Protein AF-A0A9D2MXN4-F1 (afdb_monomer)

Radius of gyration: 23.91 Å; Cα contacts (8 Å, |Δi|>4): 73; chains: 1; bounding box: 49×57×57 Å

Structure (mmCIF, N/CA/C/O backbone):
data_AF-A0A9D2MXN4-F1
#
_entry.id   AF-A0A9D2MXN4-F1
#
loop_
_atom_site.group_PDB
_atom_site.id
_atom_site.type_symbol
_atom_site.label_atom_id
_atom_site.label_alt_id
_atom_site.label_comp_id
_atom_site.label_asym_id
_atom_site.label_entity_id
_atom_site.label_seq_id
_atom_site.pdbx_PDB_ins_code
_atom_site.Cartn_x
_atom_site.Cartn_y
_atom_site.Cartn_z
_atom_site.occupancy
_atom_site.B_iso_or_equiv
_atom_site.auth_seq_id
_atom_site.auth_comp_id
_atom_site.auth_asym_id
_atom_site.auth_atom_id
_atom_site.pdbx_PDB_model_num
ATOM 1 N N . MET A 1 1 ? -5.934 -36.625 -39.062 1.00 34.84 1 MET A N 1
ATOM 2 C CA . MET A 1 1 ? -4.946 -35.562 -39.334 1.00 34.84 1 MET A CA 1
ATOM 3 C C . MET A 1 1 ? -5.731 -34.265 -39.429 1.00 34.84 1 MET A C 1
ATOM 5 O O . MET A 1 1 ? -6.299 -33.992 -40.476 1.00 34.84 1 MET A O 1
ATOM 9 N N . GLU A 1 2 ? -5.899 -33.547 -38.318 1.00 44.16 2 GLU A N 1
ATOM 10 C CA . GLU A 1 2 ? -6.586 -32.249 -38.334 1.00 44.16 2 GLU A CA 1
ATOM 11 C C . GLU A 1 2 ? -5.699 -31.222 -39.038 1.00 44.16 2 GLU A C 1
ATOM 13 O O . GLU A 1 2 ? -4.570 -30.957 -38.624 1.00 44.16 2 GLU A O 1
ATOM 18 N N . ASN A 1 3 ? -6.204 -30.693 -40.150 1.00 46.22 3 ASN A N 1
ATOM 19 C CA . ASN A 1 3 ? -5.548 -29.667 -40.940 1.00 46.22 3 ASN A CA 1
ATOM 20 C C . ASN A 1 3 ? -5.711 -28.328 -40.212 1.00 46.22 3 ASN A C 1
ATOM 22 O O . ASN A 1 3 ? -6.736 -27.661 -40.343 1.00 46.22 3 ASN A O 1
ATOM 26 N N . LYS A 1 4 ? -4.734 -27.974 -39.373 1.00 52.69 4 LYS A N 1
ATOM 27 C CA . LYS A 1 4 ? -4.732 -26.707 -38.641 1.00 52.69 4 LYS A CA 1
ATOM 28 C C . LYS A 1 4 ? -4.360 -25.591 -39.617 1.00 52.69 4 LYS A C 1
ATOM 30 O O . LYS A 1 4 ? -3.194 -25.231 -39.740 1.00 52.69 4 LYS A O 1
ATOM 35 N N . THR A 1 5 ? -5.352 -25.072 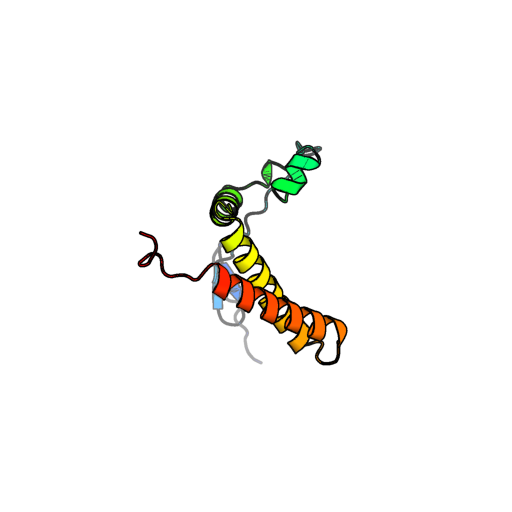-40.337 1.00 55.09 5 THR A N 1
ATOM 36 C CA . THR A 1 5 ? -5.232 -23.840 -41.121 1.00 55.09 5 THR A CA 1
ATOM 37 C C . THR A 1 5 ? -4.700 -22.737 -40.213 1.00 55.09 5 THR A C 1
ATO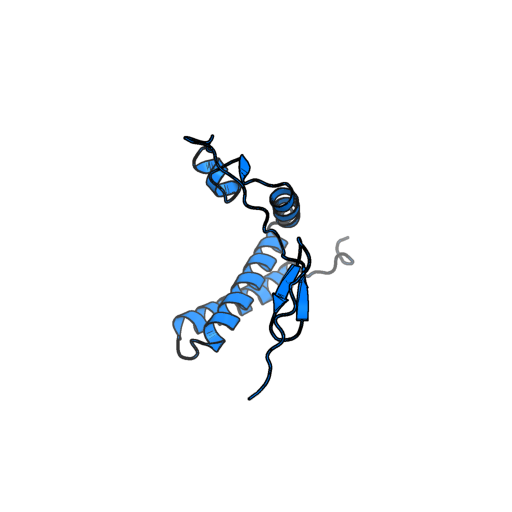M 39 O O . THR A 1 5 ? -5.394 -22.283 -39.303 1.00 55.09 5 THR A O 1
ATOM 42 N N . SER A 1 6 ? -3.448 -22.330 -40.427 1.00 60.00 6 SER A N 1
ATOM 43 C CA . SER A 1 6 ? -2.873 -21.153 -39.788 1.00 60.00 6 SER A CA 1
ATOM 44 C C . SER A 1 6 ? -3.562 -19.925 -40.372 1.00 60.00 6 SER A C 1
ATOM 46 O O . SER A 1 6 ? -3.201 -19.458 -41.453 1.00 60.00 6 SER A O 1
ATOM 48 N N . VAL A 1 7 ? -4.596 -19.436 -39.692 1.00 66.44 7 VAL A N 1
ATOM 49 C CA . VAL A 1 7 ? -5.189 -18.135 -40.004 1.00 66.44 7 VAL A CA 1
ATOM 50 C C . VAL A 1 7 ? -4.119 -17.091 -39.696 1.00 66.44 7 VAL A C 1
ATOM 52 O O . VAL A 1 7 ? -3.752 -16.899 -38.538 1.00 66.44 7 VAL A O 1
ATOM 55 N N . ALA A 1 8 ? -3.548 -16.491 -40.738 1.00 76.12 8 ALA A N 1
ATOM 56 C CA . ALA A 1 8 ? -2.663 -15.348 -40.583 1.00 76.12 8 ALA A CA 1
ATOM 57 C C . ALA A 1 8 ? -3.515 -14.170 -40.095 1.00 76.12 8 ALA A C 1
ATOM 59 O O . ALA A 1 8 ? -4.470 -13.787 -40.768 1.00 76.12 8 ALA A O 1
ATOM 60 N N . CYS A 1 9 ? -3.212 -13.664 -38.902 1.00 83.12 9 CYS A N 1
ATOM 61 C CA . CYS A 1 9 ? -3.899 -12.511 -38.332 1.00 83.12 9 CYS A CA 1
ATOM 62 C C . CYS A 1 9 ? -3.457 -11.213 -39.018 1.00 83.12 9 CYS A C 1
ATOM 64 O O . CYS A 1 9 ? -2.375 -11.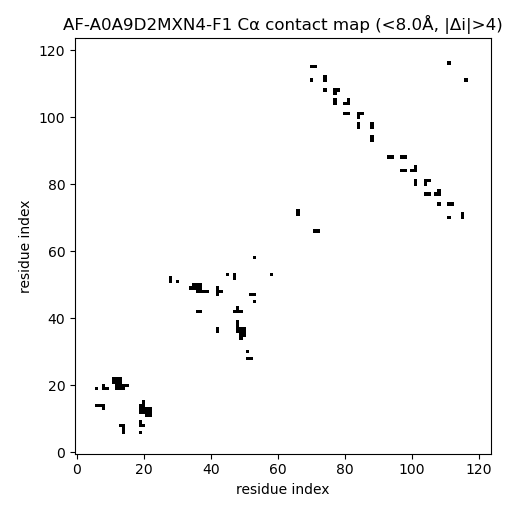162 -39.610 1.00 83.12 9 CYS A O 1
ATOM 66 N N . ASP A 1 10 ? -4.305 -10.184 -38.961 1.00 82.75 10 ASP A N 1
ATOM 67 C CA . ASP A 1 10 ? -4.000 -8.874 -39.543 1.00 82.75 10 ASP A CA 1
ATOM 68 C C . ASP A 1 10 ? -2.829 -8.191 -38.803 1.00 82.75 10 ASP A C 1
ATOM 70 O O . ASP A 1 10 ? -2.439 -8.606 -37.712 1.00 82.75 10 ASP A O 1
ATOM 74 N N . VAL A 1 11 ? -2.242 -7.135 -39.374 1.00 79.31 11 VAL A N 1
ATOM 75 C CA . VAL A 1 11 ? -0.976 -6.519 -38.905 1.00 79.31 11 VAL A CA 1
ATOM 76 C C . VAL A 1 11 ? -1.011 -6.082 -37.426 1.00 79.31 11 VAL A C 1
ATOM 78 O O . VAL A 1 11 ? 0.029 -6.017 -36.770 1.00 79.31 11 VAL A O 1
ATOM 81 N N . THR A 1 12 ? -2.194 -5.804 -36.875 1.00 82.38 12 THR A N 1
ATOM 82 C CA . THR A 1 12 ? -2.407 -5.397 -35.475 1.00 82.38 12 THR A CA 1
ATOM 83 C C . THR A 1 12 ? -3.066 -6.478 -34.614 1.00 82.38 12 THR A C 1
ATOM 85 O O . THR A 1 12 ? -3.486 -6.196 -33.490 1.00 82.38 12 THR A O 1
ATOM 88 N N . GLU A 1 13 ? -3.145 -7.717 -35.099 1.00 87.00 13 GLU A N 1
ATOM 89 C CA . GLU A 1 13 ? -3.789 -8.843 -34.428 1.00 87.00 13 GLU A CA 1
ATOM 90 C C . GLU A 1 13 ? -2.824 -10.011 -34.171 1.00 87.00 13 GLU A C 1
ATOM 92 O O . GLU A 1 13 ? -1.923 -10.308 -34.951 1.00 87.00 13 GLU A O 1
ATOM 97 N N . GLY A 1 14 ? -3.016 -10.686 -33.039 1.00 82.12 14 GLY A N 1
ATOM 98 C CA . GLY A 1 14 ? -2.286 -11.881 -32.635 1.00 82.12 14 GLY A CA 1
ATOM 99 C C . GLY A 1 14 ? -3.188 -13.112 -32.671 1.00 82.12 14 GLY A 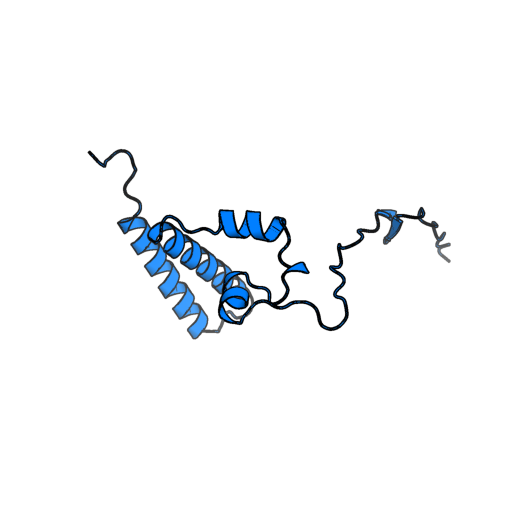C 1
ATOM 100 O O . GLY A 1 14 ? -4.406 -13.013 -32.511 1.00 82.12 14 GLY A O 1
ATOM 101 N N . SER A 1 15 ? -2.591 -14.290 -32.866 1.00 83.81 15 SER A N 1
ATOM 102 C CA . SER A 1 15 ? -3.333 -15.553 -32.885 1.00 8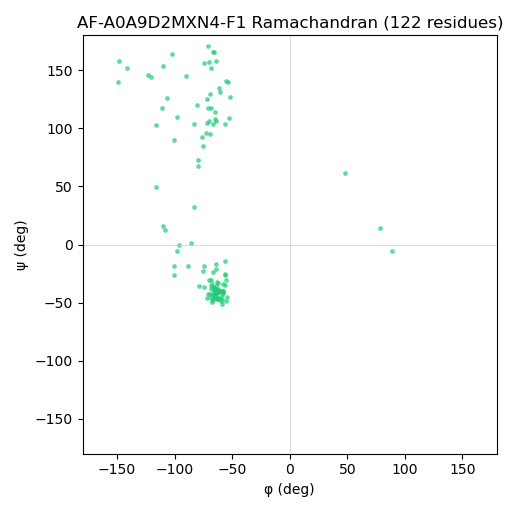3.81 15 SER A CA 1
ATOM 103 C C . SER A 1 15 ? -3.614 -16.043 -31.463 1.00 83.81 15 SER A C 1
ATOM 105 O O . SER A 1 15 ? -2.696 -16.311 -30.688 1.00 83.81 15 SER A O 1
ATOM 107 N N . LEU A 1 16 ? -4.897 -16.188 -31.137 1.00 76.38 16 LEU A N 1
ATOM 108 C CA . LEU A 1 16 ? -5.408 -16.925 -29.985 1.00 76.38 16 LEU A CA 1
ATOM 109 C C . LEU A 1 16 ? -5.934 -18.296 -30.454 1.00 76.38 16 LEU A C 1
ATOM 111 O O . LEU A 1 16 ? -6.148 -18.503 -31.653 1.00 76.38 16 LEU A O 1
ATOM 115 N N . PRO A 1 17 ? -6.159 -19.270 -29.551 1.00 84.31 17 PRO A N 1
ATOM 116 C CA . PRO A 1 17 ? -6.768 -20.543 -29.924 1.00 84.31 17 PRO A CA 1
ATOM 117 C C . PRO A 1 17 ? -8.132 -20.345 -30.608 1.00 84.31 17 PRO A C 1
ATOM 119 O O . PRO A 1 17 ? -9.133 -20.070 -29.957 1.00 84.31 17 PRO A O 1
ATOM 122 N N . GLY A 1 18 ? -8.159 -20.496 -31.933 1.00 79.19 18 GLY A N 1
ATOM 123 C CA . GLY A 1 18 ? -9.375 -20.438 -32.745 1.00 79.19 18 GLY A CA 1
ATOM 124 C C . GLY A 1 18 ? -9.783 -19.053 -33.260 1.00 79.19 18 GLY A C 1
ATOM 125 O O . GLY A 1 18 ? -10.710 -18.997 -34.063 1.00 79.19 18 GLY A O 1
ATOM 126 N N . THR A 1 19 ? -9.117 -17.957 -32.872 1.00 86.25 19 THR A N 1
ATOM 127 C CA . THR A 1 19 ? -9.451 -16.596 -33.346 1.00 86.25 19 THR A CA 1
ATOM 128 C C . THR A 1 19 ? -8.222 -15.687 -33.434 1.00 86.25 19 THR A C 1
ATOM 130 O O . THR A 1 19 ? -7.222 -15.907 -32.754 1.00 86.25 19 THR A O 1
ATOM 133 N N . CYS A 1 20 ? -8.306 -14.632 -34.242 1.00 87.62 20 CYS A N 1
ATOM 134 C CA . CYS A 1 20 ? -7.397 -13.490 -34.153 1.00 87.62 20 CYS A CA 1
ATOM 135 C C . CYS A 1 20 ? -7.982 -12.450 -33.189 1.00 87.62 20 CYS A C 1
ATOM 137 O O . CYS A 1 20 ? -9.203 -12.326 -33.073 1.00 87.62 20 CYS A O 1
ATOM 139 N N . ALA A 1 21 ? -7.127 -11.758 -32.442 1.00 83.06 21 ALA A N 1
ATOM 140 C CA . ALA A 1 21 ? -7.534 -10.694 -31.529 1.00 83.06 21 ALA A CA 1
ATOM 141 C C . ALA A 1 21 ? -6.529 -9.548 -31.564 1.00 83.06 21 ALA A C 1
ATOM 143 O O . ALA A 1 21 ? -5.345 -9.771 -31.808 1.00 83.06 21 ALA A O 1
ATOM 144 N N . SER A 1 22 ? -6.991 -8.330 -31.276 1.00 83.62 22 SER A N 1
ATOM 145 C CA . SER A 1 22 ? -6.131 -7.146 -31.223 1.00 83.62 22 SER A CA 1
ATOM 146 C C . SER A 1 22 ? -4.921 -7.373 -30.311 1.00 83.62 22 SER A C 1
ATOM 148 O O . SER A 1 22 ? -5.060 -7.756 -29.146 1.00 83.62 22 SER A O 1
ATOM 150 N N . MET A 1 23 ? -3.725 -7.122 -30.843 1.00 74.12 23 MET A N 1
ATOM 151 C CA . MET A 1 23 ? -2.507 -7.058 -30.051 1.00 74.12 23 MET A CA 1
ATOM 152 C C . MET A 1 23 ? -2.570 -5.801 -29.194 1.00 74.12 23 MET A C 1
ATOM 154 O O . MET A 1 23 ? -2.405 -4.681 -29.679 1.00 74.12 23 MET A O 1
ATOM 158 N N . VAL A 1 24 ? -2.803 -5.983 -27.897 1.00 73.75 24 VAL A N 1
ATOM 159 C CA . VAL A 1 24 ? -2.651 -4.894 -26.937 1.00 73.75 24 VAL A CA 1
ATOM 160 C C . VAL A 1 24 ? -1.174 -4.519 -26.920 1.00 73.75 24 VAL A C 1
ATOM 162 O O . VAL A 1 24 ? -0.338 -5.320 -26.510 1.00 73.75 24 VAL A O 1
ATOM 165 N N . PHE A 1 25 ? -0.845 -3.309 -27.370 1.00 68.56 25 PHE A N 1
ATOM 166 C CA . PHE A 1 25 ? 0.488 -2.752 -27.186 1.00 68.56 25 PHE A CA 1
ATOM 167 C C . PHE A 1 25 ? 0.539 -2.144 -25.780 1.00 68.56 25 PHE A C 1
ATOM 169 O O . PHE A 1 25 ? -0.062 -1.085 -25.565 1.00 68.56 25 PHE A O 1
ATOM 176 N N . PRO A 1 26 ? 1.177 -2.792 -24.785 1.00 66.19 26 PRO A N 1
ATOM 177 C CA . PRO A 1 26 ? 1.332 -2.161 -23.488 1.00 66.19 26 PRO A CA 1
ATOM 178 C C . PRO A 1 26 ? 2.134 -0.875 -23.688 1.00 66.19 26 PRO A C 1
ATOM 180 O O . PRO A 1 26 ? 3.172 -0.872 -24.351 1.00 66.19 26 PRO A O 1
ATOM 183 N N . TYR A 1 27 ? 1.660 0.233 -23.126 1.00 66.56 27 TYR A N 1
ATOM 184 C CA . TYR A 1 27 ? 2.483 1.431 -23.058 1.00 66.56 27 TYR A CA 1
ATOM 185 C C . TYR A 1 27 ? 3.693 1.128 -22.165 1.00 66.56 27 TYR A C 1
ATOM 187 O O . TYR A 1 27 ? 3.563 1.013 -20.946 1.00 66.56 27 TYR A O 1
ATOM 195 N N . VAL A 1 28 ? 4.868 0.971 -22.776 1.00 71.00 28 VAL A N 1
ATOM 196 C CA . VAL A 1 28 ? 6.137 0.784 -22.069 1.00 71.00 28 VAL A CA 1
ATOM 197 C C . VAL A 1 28 ? 6.831 2.137 -21.993 1.00 71.00 28 VAL A C 1
ATOM 199 O O . VAL A 1 28 ? 7.286 2.670 -23.005 1.00 71.00 28 VAL A O 1
ATOM 202 N N . ALA A 1 29 ? 6.910 2.711 -20.793 1.00 70.06 29 ALA A N 1
ATOM 203 C CA . ALA A 1 29 ? 7.655 3.945 -20.579 1.00 70.06 29 ALA A CA 1
ATOM 204 C C . ALA A 1 29 ? 9.156 3.681 -20.796 1.00 70.06 29 ALA A C 1
ATOM 206 O O . ALA A 1 29 ? 9.823 3.087 -19.951 1.00 70.06 29 ALA A O 1
ATOM 207 N N . MET A 1 30 ? 9.684 4.110 -21.942 1.00 72.69 30 MET A N 1
ATOM 208 C CA . MET A 1 30 ? 11.110 4.023 -22.259 1.00 72.69 30 MET A CA 1
ATOM 209 C C . MET A 1 30 ? 11.906 4.993 -21.377 1.00 72.69 30 MET A C 1
ATOM 211 O O . MET A 1 30 ? 11.574 6.176 -21.289 1.00 72.69 30 MET A O 1
ATOM 215 N N . GLN A 1 31 ? 12.964 4.503 -20.729 1.00 74.81 31 GLN A N 1
ATOM 216 C CA . GLN A 1 31 ? 13.892 5.320 -19.944 1.00 74.81 31 GLN A CA 1
ATOM 217 C C . GLN A 1 31 ? 15.213 5.461 -20.706 1.00 74.81 31 GLN A C 1
ATOM 219 O O . GLN A 1 31 ? 15.801 4.461 -21.108 1.00 74.81 31 GLN A O 1
ATOM 224 N N . GLY A 1 32 ? 15.668 6.699 -20.916 1.00 79.31 32 GLY A N 1
ATOM 225 C CA . GLY A 1 32 ? 16.998 6.968 -21.472 1.00 79.31 32 GLY A CA 1
ATOM 226 C C . GLY A 1 32 ? 18.116 6.645 -20.477 1.00 79.31 32 GLY A C 1
ATOM 227 O O . GLY A 1 32 ? 17.852 6.398 -19.299 1.00 79.31 32 GLY A O 1
ATOM 228 N N . GLU A 1 33 ? 19.371 6.676 -20.929 1.00 82.38 33 GLU A N 1
ATOM 229 C CA . GLU A 1 33 ? 20.518 6.541 -20.028 1.00 82.38 33 GLU A CA 1
ATOM 230 C C . GLU A 1 33 ? 20.552 7.673 -18.994 1.00 82.38 33 GLU A C 1
ATOM 232 O O . GLU A 1 33 ? 20.366 8.844 -19.315 1.00 82.38 33 GLU A O 1
ATOM 237 N N . ASN A 1 34 ? 20.800 7.298 -17.736 1.00 86.00 34 ASN A N 1
ATOM 238 C CA . ASN A 1 34 ? 20.835 8.193 -16.579 1.00 86.00 34 ASN A CA 1
ATOM 239 C C . ASN A 1 34 ? 19.628 9.160 -16.488 1.00 86.00 34 ASN A C 1
ATOM 241 O O . ASN A 1 34 ? 19.798 10.382 -16.508 1.00 86.00 34 ASN A O 1
ATOM 245 N N . PRO A 1 35 ? 18.394 8.632 -16.372 1.00 86.12 35 PRO A N 1
ATOM 246 C CA . PRO A 1 35 ? 17.202 9.465 -16.360 1.00 86.12 35 PRO A CA 1
ATOM 247 C C . PRO A 1 35 ? 17.147 10.306 -15.081 1.00 86.12 35 PRO A C 1
ATOM 249 O O . PRO A 1 35 ? 17.644 9.894 -14.028 1.00 86.12 35 PRO A O 1
ATOM 252 N N . GLN A 1 36 ? 16.494 11.469 -15.164 1.00 89.38 36 GLN A N 1
ATOM 253 C CA . GLN A 1 36 ? 16.220 12.310 -14.001 1.00 89.38 36 GLN A CA 1
ATOM 254 C C . GLN A 1 36 ? 15.509 11.491 -12.916 1.00 89.38 36 GLN A C 1
ATOM 256 O O . GLN A 1 36 ? 14.624 10.683 -13.206 1.00 89.38 36 GLN A O 1
ATOM 261 N N . ARG A 1 37 ? 15.893 11.713 -11.659 1.00 91.81 37 ARG A N 1
ATOM 262 C CA . ARG A 1 37 ? 15.310 11.041 -10.496 1.00 91.81 37 ARG A CA 1
ATOM 263 C C . ARG A 1 37 ? 14.775 12.076 -9.527 1.00 91.81 37 ARG A C 1
ATOM 265 O O . ARG A 1 37 ? 15.356 13.152 -9.380 1.00 91.81 37 ARG A O 1
ATOM 272 N N . TYR A 1 38 ? 13.682 11.739 -8.861 1.00 91.75 38 TYR A N 1
ATOM 273 C CA . TYR A 1 38 ? 13.262 12.463 -7.672 1.00 91.75 38 TYR A CA 1
ATOM 274 C C . TYR A 1 38 ? 14.298 12.298 -6.552 1.00 91.75 38 TYR A C 1
ATOM 276 O O . TYR A 1 38 ? 15.073 11.337 -6.529 1.00 91.75 38 TYR A O 1
ATOM 284 N N . ASN A 1 39 ? 14.300 13.230 -5.598 1.00 92.25 39 ASN A N 1
ATOM 285 C CA . ASN A 1 39 ? 14.968 12.987 -4.322 1.00 92.25 39 ASN A CA 1
ATOM 286 C C . ASN A 1 39 ? 14.220 11.870 -3.555 1.00 92.25 39 ASN A C 1
ATOM 288 O O . ASN A 1 39 ? 13.088 11.525 -3.893 1.00 92.25 39 ASN A O 1
ATOM 292 N N . GLN A 1 40 ? 14.830 11.296 -2.514 1.00 87.38 40 GLN A N 1
ATOM 293 C CA . GLN A 1 40 ? 14.228 10.170 -1.780 1.00 87.38 40 GLN A CA 1
ATOM 294 C C . GLN A 1 40 ? 12.846 10.476 -1.185 1.00 87.38 40 GLN A C 1
ATOM 296 O O . GLN A 1 40 ? 11.972 9.612 -1.218 1.00 87.38 40 GLN A O 1
ATOM 301 N N . LYS A 1 41 ? 12.642 11.683 -0.642 1.00 87.38 41 LYS A N 1
ATOM 302 C CA . LYS A 1 41 ? 11.375 12.056 0.004 1.00 87.38 41 LYS A CA 1
ATOM 303 C C . LYS A 1 41 ? 10.246 12.164 -1.019 1.00 87.38 41 LYS A C 1
ATOM 305 O O . LYS A 1 41 ? 9.171 11.613 -0.805 1.00 87.38 41 LYS A O 1
ATOM 310 N N . ASP A 1 42 ? 10.521 12.809 -2.144 1.00 85.38 42 ASP A N 1
ATOM 311 C CA . ASP A 1 42 ? 9.557 12.997 -3.222 1.00 85.38 42 ASP A CA 1
ATOM 312 C C . ASP A 1 42 ? 9.258 11.663 -3.912 1.00 85.38 42 ASP A C 1
ATOM 314 O O . ASP A 1 42 ? 8.097 11.336 -4.136 1.00 85.38 42 ASP A O 1
ATOM 318 N N . ALA A 1 43 ? 10.281 10.838 -4.165 1.00 86.44 43 ALA A N 1
ATOM 319 C CA . ALA A 1 43 ? 10.108 9.510 -4.752 1.00 86.44 43 ALA A CA 1
ATOM 320 C C . ALA A 1 43 ? 9.176 8.623 -3.911 1.00 86.44 43 ALA A C 1
ATOM 322 O O . ALA A 1 43 ? 8.317 7.936 -4.465 1.00 86.44 43 ALA A O 1
ATOM 323 N N . LEU A 1 44 ? 9.323 8.667 -2.581 1.00 81.25 44 LEU A N 1
ATOM 324 C CA . LEU A 1 44 ? 8.467 7.931 -1.652 1.00 81.25 44 LEU A CA 1
ATOM 325 C C . LEU A 1 44 ? 7.022 8.445 -1.684 1.00 81.25 44 LEU A C 1
ATOM 327 O O . LEU A 1 44 ? 6.093 7.645 -1.702 1.00 81.25 44 LEU A O 1
ATOM 331 N N . ALA A 1 45 ? 6.831 9.766 -1.727 1.00 78.06 45 ALA A N 1
ATOM 332 C CA . ALA A 1 45 ? 5.504 10.377 -1.755 1.00 78.06 45 ALA A CA 1
ATOM 333 C C . ALA A 1 45 ? 4.743 10.111 -3.066 1.00 78.06 45 ALA A C 1
ATOM 335 O O . ALA A 1 45 ? 3.522 9.963 -3.051 1.00 78.06 45 ALA A O 1
ATOM 336 N N . VAL A 1 46 ? 5.448 10.073 -4.202 1.00 82.06 46 VAL A N 1
ATOM 337 C CA . VAL A 1 46 ? 4.840 9.847 -5.527 1.00 82.06 46 VAL A CA 1
ATOM 338 C C . VAL A 1 46 ? 4.740 8.348 -5.858 1.00 82.06 46 VAL A C 1
ATOM 340 O O . VAL A 1 46 ? 3.972 7.956 -6.732 1.00 82.06 46 VAL A O 1
ATOM 343 N N . GLY A 1 47 ? 5.508 7.495 -5.171 1.00 81.88 47 GLY A N 1
ATOM 344 C CA . GLY A 1 47 ? 5.547 6.048 -5.410 1.00 81.88 47 GLY A CA 1
ATOM 345 C C . GLY A 1 47 ? 6.389 5.638 -6.623 1.00 81.88 47 GLY A C 1
ATOM 346 O O . GLY A 1 47 ? 6.297 4.507 -7.093 1.00 81.88 47 GLY A O 1
ATOM 347 N N . THR A 1 48 ? 7.214 6.545 -7.152 1.00 86.19 48 THR A N 1
ATOM 348 C CA . THR A 1 48 ? 8.139 6.267 -8.257 1.00 86.19 48 THR A CA 1
ATOM 349 C C . THR A 1 48 ? 9.385 7.135 -8.149 1.00 86.19 48 THR A C 1
ATOM 351 O O . THR A 1 48 ? 9.307 8.320 -7.835 1.00 86.19 48 T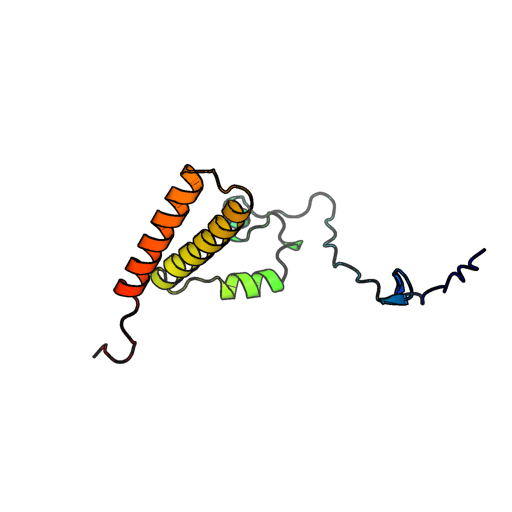HR A O 1
ATOM 354 N N . LEU A 1 49 ? 10.554 6.561 -8.441 1.00 91.94 49 LEU A N 1
ATOM 355 C CA . LEU A 1 49 ? 11.823 7.296 -8.470 1.00 91.94 49 LEU A CA 1
ATOM 356 C C . LEU A 1 49 ? 11.961 8.176 -9.720 1.00 91.94 49 LEU A C 1
ATOM 358 O O . LEU A 1 49 ? 12.725 9.141 -9.717 1.00 91.94 49 LEU A O 1
ATOM 362 N N . PHE A 1 50 ? 11.237 7.848 -10.790 1.00 90.06 50 PHE A N 1
ATOM 363 C CA . PHE A 1 50 ? 11.438 8.429 -12.110 1.00 90.06 50 PHE A CA 1
ATOM 364 C C . PHE A 1 50 ? 10.260 9.336 -12.489 1.00 90.06 50 PHE A C 1
ATOM 366 O O . PHE A 1 50 ? 9.148 8.833 -12.667 1.00 90.06 50 PHE A O 1
ATOM 373 N N . PRO A 1 51 ? 10.480 10.648 -12.701 1.00 87.62 51 PRO A N 1
ATOM 374 C CA . PRO A 1 51 ? 9.427 11.574 -13.113 1.00 87.62 51 PRO A CA 1
ATOM 375 C C . PRO A 1 51 ? 8.739 11.171 -14.423 1.00 87.62 51 PRO A C 1
ATOM 377 O O . PRO A 1 51 ? 7.534 11.346 -14.557 1.00 87.62 51 PRO A O 1
ATOM 380 N N . GLY A 1 52 ? 9.469 10.562 -15.366 1.00 84.19 52 GLY A N 1
ATOM 381 C CA . GLY A 1 52 ? 8.894 10.058 -16.622 1.00 84.19 52 GLY A CA 1
ATOM 382 C C . GLY A 1 52 ? 7.878 8.920 -16.444 1.00 84.19 52 GLY A C 1
ATOM 383 O O . GLY A 1 52 ? 7.097 8.654 -17.352 1.00 84.19 52 GLY A O 1
ATOM 384 N N . LEU A 1 53 ? 7.862 8.268 -15.275 1.00 83.38 53 LEU A N 1
ATOM 385 C CA . LEU A 1 53 ? 6.883 7.239 -14.907 1.00 83.38 53 LEU A CA 1
ATOM 386 C C . LEU A 1 53 ? 5.738 7.803 -14.050 1.00 83.38 53 LEU A C 1
ATOM 388 O O . LEU A 1 53 ? 4.769 7.096 -13.785 1.00 83.38 53 LEU A O 1
ATOM 392 N N . HIS A 1 54 ? 5.802 9.074 -13.643 1.00 83.75 54 HIS A N 1
ATOM 393 C CA . HIS A 1 54 ? 4.720 9.766 -12.945 1.00 83.75 54 HIS A CA 1
ATOM 394 C C . HIS A 1 54 ? 3.647 10.229 -13.952 1.00 83.75 54 HIS A C 1
ATOM 396 O O . HIS A 1 54 ? 3.464 11.418 -14.227 1.00 83.75 54 HIS A O 1
ATOM 402 N N . LEU A 1 55 ? 2.958 9.255 -14.552 1.00 76.88 55 LEU A N 1
ATOM 403 C CA . LEU A 1 55 ? 1.967 9.468 -15.610 1.00 76.88 55 LEU A CA 1
ATOM 404 C C . LEU A 1 55 ? 0.682 10.151 -15.085 1.00 76.88 55 LEU A C 1
ATOM 406 O O . LEU A 1 55 ? 0.353 10.024 -13.905 1.00 76.88 55 LEU A O 1
ATOM 410 N N . PRO A 1 56 ? -0.109 10.821 -15.950 1.00 67.62 56 PRO A N 1
ATOM 411 C CA . PRO A 1 56 ? -1.366 11.476 -15.563 1.00 67.62 56 PRO A CA 1
ATOM 412 C C . PRO A 1 56 ? -2.378 10.554 -14.866 1.00 67.62 56 PRO A C 1
ATOM 414 O O . PRO A 1 56 ? -3.105 11.006 -13.985 1.00 67.62 56 PRO A O 1
ATOM 417 N N . PHE A 1 57 ? -2.379 9.256 -15.190 1.00 59.78 57 PHE A N 1
ATOM 418 C CA . PHE A 1 57 ? -3.185 8.253 -14.485 1.00 59.78 57 PHE A CA 1
ATOM 419 C C . PHE A 1 57 ? -2.841 8.175 -12.987 1.00 59.78 57 PHE A C 1
ATOM 421 O O . PHE A 1 57 ? -3.740 8.101 -12.148 1.00 59.78 57 PHE A O 1
ATOM 428 N N . PHE A 1 58 ? -1.554 8.262 -12.632 1.00 57.81 58 PHE A N 1
ATOM 429 C CA . PHE A 1 58 ? -1.116 8.292 -11.235 1.00 57.81 58 PHE A CA 1
ATOM 430 C C . PHE A 1 58 ? -1.542 9.577 -10.532 1.00 57.81 58 PHE A C 1
ATOM 432 O O . PHE A 1 58 ? -1.911 9.506 -9.371 1.00 57.81 58 PHE A O 1
ATOM 439 N N . LYS A 1 59 ? -1.585 10.727 -11.217 1.00 59.31 59 LYS A N 1
ATOM 440 C CA . LYS A 1 59 ? -2.083 11.984 -10.629 1.00 59.31 59 LYS A CA 1
ATOM 441 C C . LYS A 1 59 ? -3.574 11.926 -10.327 1.00 59.31 59 LYS A C 1
ATOM 443 O O . LYS A 1 59 ? -3.993 12.356 -9.259 1.00 59.31 59 LYS A O 1
ATOM 448 N N . GLU A 1 60 ? -4.367 11.375 -11.240 1.00 60.25 60 GLU A N 1
ATOM 449 C CA . GLU A 1 60 ? -5.807 11.195 -11.038 1.00 60.25 60 GLU A CA 1
ATOM 450 C C . GLU A 1 60 ? -6.076 10.186 -9.908 1.00 60.25 60 GLU A C 1
ATOM 452 O O . GLU A 1 60 ? -6.944 10.405 -9.067 1.00 60.25 60 GLU A O 1
ATOM 457 N N . THR A 1 61 ? -5.274 9.120 -9.834 1.00 57.53 61 THR A N 1
ATOM 458 C CA . THR A 1 61 ? -5.330 8.117 -8.761 1.00 57.53 61 THR A CA 1
ATOM 459 C C . THR A 1 61 ? -4.896 8.711 -7.423 1.00 57.53 61 THR A C 1
ATOM 461 O O . THR A 1 61 ? -5.621 8.592 -6.445 1.00 57.53 61 THR A O 1
ATOM 464 N N . GLN A 1 62 ? -3.775 9.431 -7.372 1.00 58.03 62 GLN A N 1
ATOM 465 C CA . GLN A 1 62 ? -3.262 10.096 -6.175 1.00 58.03 62 GLN A CA 1
ATOM 466 C C . GLN A 1 62 ? -4.210 11.197 -5.698 1.00 58.03 62 GLN A C 1
ATOM 468 O O . GLN A 1 62 ? -4.394 11.342 -4.500 1.00 58.03 62 GLN A O 1
ATOM 473 N N . LYS A 1 63 ? -4.8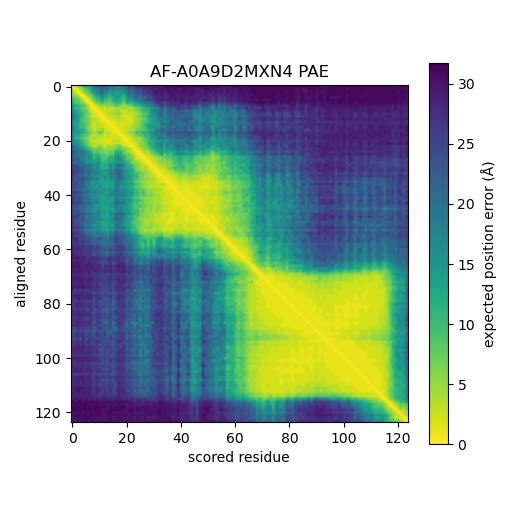68 11.927 -6.607 1.00 62.38 63 LYS A N 1
ATOM 474 C CA . LYS A 1 63 ? -5.931 12.891 -6.283 1.00 62.38 63 LYS A CA 1
ATOM 475 C C . LYS A 1 63 ? -7.181 12.215 -5.727 1.00 62.38 63 LYS A C 1
ATOM 477 O O . LYS A 1 63 ? -7.805 12.744 -4.816 1.00 62.38 63 LYS A O 1
ATOM 482 N N . ARG A 1 64 ? -7.543 11.035 -6.229 1.00 57.91 64 ARG A N 1
ATOM 483 C CA . ARG A 1 64 ? -8.617 10.215 -5.641 1.00 57.91 64 ARG A CA 1
ATOM 484 C C . ARG A 1 64 ? -8.217 9.616 -4.292 1.00 57.91 64 ARG A C 1
ATOM 486 O O . ARG A 1 64 ? -9.073 9.460 -3.433 1.00 57.91 64 ARG A O 1
ATOM 493 N N . MET A 1 65 ? -6.930 9.336 -4.098 1.00 56.94 65 MET A N 1
ATOM 494 C CA . MET A 1 65 ? -6.350 8.913 -2.822 1.00 56.94 65 MET A CA 1
ATOM 495 C C . MET A 1 65 ? -5.957 10.091 -1.914 1.00 56.94 65 MET A C 1
ATOM 497 O O . MET A 1 65 ? -5.437 9.864 -0.824 1.00 56.94 65 MET A O 1
ATOM 501 N N . GLN A 1 66 ? -6.180 11.350 -2.325 1.00 63.91 66 GLN A N 1
ATOM 502 C CA . GLN A 1 66 ? -5.894 12.510 -1.482 1.00 63.91 66 GLN A CA 1
ATOM 503 C C . GLN A 1 66 ? -6.920 12.566 -0.363 1.00 63.91 66 GLN A C 1
ATOM 505 O O . GLN A 1 66 ? -8.087 12.930 -0.516 1.00 63.91 66 GLN A O 1
ATOM 510 N N . CYS A 1 67 ? -6.415 12.178 0.790 1.00 64.62 67 CYS A N 1
ATOM 511 C CA . CYS A 1 67 ? -7.138 12.027 2.020 1.00 64.62 67 CYS A CA 1
ATOM 512 C C . CYS A 1 67 ? -7.361 13.358 2.725 1.00 64.62 67 CYS A C 1
ATOM 514 O O . CYS A 1 67 ? -6.756 13.641 3.752 1.00 64.62 67 CYS A O 1
ATOM 516 N N . ASN A 1 68 ? -8.256 14.181 2.177 1.00 66.75 68 ASN A N 1
ATOM 517 C CA . ASN A 1 68 ? -8.631 15.463 2.786 1.00 66.75 68 ASN A CA 1
ATOM 518 C C . ASN A 1 68 ? -9.330 15.288 4.147 1.00 66.75 68 ASN A C 1
ATOM 520 O O . ASN A 1 68 ? -9.373 16.218 4.947 1.00 66.75 68 ASN A O 1
ATOM 524 N N . ASN A 1 69 ? -9.892 14.103 4.403 1.00 72.62 69 ASN A N 1
ATOM 525 C CA . ASN A 1 69 ? -10.490 13.724 5.675 1.00 72.62 69 ASN A CA 1
ATOM 526 C C . ASN A 1 69 ? -9.697 12.556 6.269 1.00 72.62 69 ASN A C 1
ATOM 528 O O . ASN A 1 69 ? -9.847 11.415 5.831 1.00 72.62 69 ASN A O 1
ATOM 532 N N . THR A 1 70 ? -8.863 12.862 7.264 1.00 75.38 70 THR A N 1
ATOM 533 C CA . THR A 1 70 ? -7.984 11.895 7.932 1.00 75.38 70 THR A CA 1
ATOM 534 C C . THR A 1 70 ? -8.758 10.691 8.462 1.00 75.38 70 THR A C 1
ATOM 536 O O . THR A 1 70 ? -8.369 9.563 8.190 1.00 75.38 70 THR A O 1
ATOM 539 N N . ALA A 1 71 ? -9.902 10.913 9.113 1.00 78.56 71 ALA A N 1
ATOM 540 C CA . ALA A 1 71 ? -10.714 9.845 9.693 1.00 78.56 71 ALA A CA 1
ATOM 541 C C . ALA A 1 71 ? -11.314 8.913 8.625 1.00 78.56 71 ALA A C 1
ATOM 543 O O . ALA A 1 71 ? -11.231 7.689 8.719 1.00 78.56 71 ALA A O 1
ATOM 544 N N . LEU A 1 72 ? -11.855 9.488 7.545 1.00 79.81 72 LEU A N 1
ATOM 545 C CA . LEU A 1 72 ? -12.380 8.703 6.422 1.00 79.81 72 LEU A CA 1
ATOM 546 C C . LEU A 1 72 ? -11.276 7.878 5.750 1.00 79.81 72 LEU A C 1
ATOM 548 O O . LEU A 1 72 ? -11.513 6.767 5.287 1.00 79.81 72 LEU A O 1
ATOM 552 N N . CYS A 1 73 ? -10.059 8.402 5.724 1.00 80.88 73 CYS A N 1
ATOM 553 C CA . CYS A 1 73 ? -8.930 7.715 5.127 1.00 80.88 73 CYS A CA 1
ATOM 554 C C . CYS A 1 73 ? -8.310 6.635 5.987 1.00 80.88 73 CYS A C 1
ATOM 556 O O . CYS A 1 73 ? -7.925 5.600 5.452 1.00 80.88 73 CYS A O 1
ATOM 558 N N . GLU A 1 74 ? -8.271 6.831 7.300 1.00 81.00 74 GLU A N 1
ATOM 559 C CA . GLU A 1 74 ? -7.962 5.755 8.234 1.00 81.00 74 GLU A CA 1
ATOM 560 C C . GLU A 1 74 ? -8.967 4.607 8.067 1.00 81.00 74 GLU A C 1
ATOM 562 O O . GLU A 1 74 ? -8.564 3.448 7.989 1.00 81.00 74 GLU A O 1
ATOM 567 N N . LEU A 1 75 ? -10.258 4.913 7.883 1.00 87.00 75 LEU A N 1
ATOM 568 C CA . LEU A 1 75 ? -11.276 3.903 7.585 1.00 87.00 75 LEU A CA 1
ATOM 569 C C . LEU A 1 75 ? -11.053 3.186 6.247 1.00 87.00 75 LEU A C 1
ATOM 571 O O . LEU A 1 75 ? -11.110 1.958 6.214 1.00 87.00 75 LEU A O 1
ATOM 575 N N . MET A 1 76 ? -10.753 3.909 5.164 1.00 85.25 76 MET A N 1
ATOM 576 C CA . MET A 1 76 ? -10.437 3.280 3.872 1.00 85.25 76 MET A CA 1
ATOM 577 C C . MET A 1 76 ? -9.180 2.403 3.944 1.00 85.25 76 MET A C 1
ATOM 579 O O . MET A 1 76 ? -9.158 1.313 3.377 1.00 85.25 76 MET A O 1
ATOM 583 N N . ALA A 1 77 ? -8.137 2.853 4.649 1.00 84.00 77 ALA A N 1
ATOM 584 C CA . ALA A 1 77 ? -6.911 2.082 4.837 1.00 84.00 77 ALA A CA 1
ATOM 585 C C . ALA A 1 77 ? -7.178 0.788 5.620 1.00 84.00 77 ALA A C 1
ATOM 587 O O . ALA A 1 77 ? -6.665 -0.272 5.257 1.00 84.00 77 ALA A O 1
ATOM 588 N N . LEU A 1 78 ? -8.024 0.857 6.654 1.00 88.50 78 LEU A N 1
ATOM 589 C CA . LEU A 1 78 ? -8.466 -0.322 7.395 1.00 88.50 78 LEU A CA 1
ATOM 590 C C . LEU A 1 78 ? -9.266 -1.283 6.510 1.00 88.50 78 LEU A C 1
ATOM 592 O O . LEU A 1 78 ? -9.030 -2.484 6.570 1.00 88.50 78 LEU A O 1
ATOM 596 N N . GLU A 1 79 ? -10.175 -0.786 5.669 1.00 90.38 79 GLU A N 1
ATOM 597 C CA . GLU A 1 79 ? -10.949 -1.631 4.746 1.00 90.38 79 GLU A CA 1
ATOM 598 C C . GLU A 1 79 ? -10.069 -2.316 3.697 1.00 90.38 79 GLU A C 1
ATOM 600 O O . GLU A 1 79 ? -10.248 -3.507 3.436 1.00 90.38 79 GLU A O 1
ATOM 605 N N . PHE A 1 80 ? -9.073 -1.610 3.158 1.00 91.81 80 PHE A N 1
ATOM 606 C CA . PHE A 1 80 ? -8.068 -2.210 2.285 1.00 91.81 80 PHE A CA 1
ATOM 607 C C . PHE A 1 80 ? -7.315 -3.342 2.998 1.00 91.81 80 PHE A C 1
ATOM 609 O O . PHE A 1 80 ? -7.279 -4.465 2.501 1.00 91.81 80 PHE A O 1
ATOM 616 N N . ALA A 1 81 ? -6.782 -3.083 4.196 1.00 90.81 81 ALA A N 1
ATOM 617 C CA . ALA A 1 81 ? -6.030 -4.082 4.952 1.00 90.81 81 ALA A CA 1
ATOM 618 C C . ALA A 1 81 ? -6.877 -5.313 5.325 1.00 90.81 81 ALA A C 1
ATOM 620 O O . ALA A 1 81 ? -6.380 -6.435 5.276 1.00 90.81 81 ALA A O 1
ATOM 621 N N . ILE A 1 82 ? -8.156 -5.123 5.669 1.00 95.94 82 ILE A N 1
ATOM 622 C CA . ILE A 1 82 ? -9.095 -6.221 5.949 1.00 95.94 82 ILE A CA 1
ATOM 623 C C . ILE A 1 82 ? -9.289 -7.098 4.706 1.00 95.94 82 ILE A C 1
ATOM 625 O O . ILE A 1 82 ? -9.219 -8.321 4.824 1.00 95.94 82 ILE A O 1
ATOM 629 N N . ASN A 1 83 ? -9.508 -6.499 3.531 1.00 95.75 83 ASN A N 1
ATOM 630 C CA . ASN A 1 83 ? -9.702 -7.251 2.288 1.00 95.75 83 ASN A CA 1
ATOM 631 C C . ASN A 1 83 ? -8.454 -8.054 1.903 1.00 95.75 83 ASN A C 1
ATOM 633 O O . ASN A 1 83 ? -8.567 -9.244 1.614 1.00 95.75 83 ASN A O 1
ATOM 637 N N . GLU A 1 84 ? -7.270 -7.438 1.954 1.00 94.69 84 GLU A N 1
ATOM 638 C CA . GLU A 1 84 ? 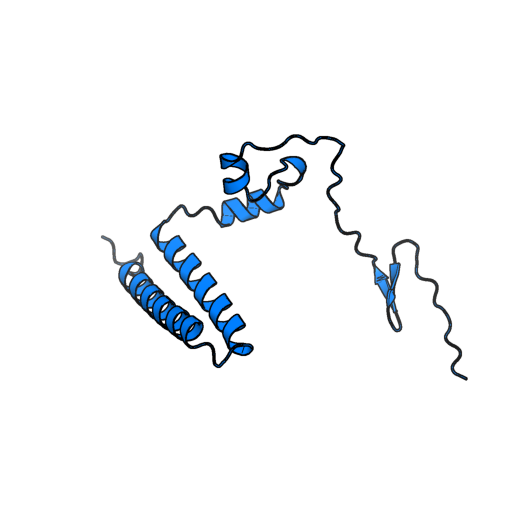-6.011 -8.116 1.619 1.00 94.69 84 GLU A CA 1
ATOM 639 C C . GLU A 1 84 ? -5.693 -9.254 2.600 1.00 94.69 84 GLU A C 1
ATOM 641 O O . GLU A 1 84 ? -5.304 -10.345 2.183 1.00 94.69 84 GLU A O 1
ATOM 646 N N . LEU A 1 85 ? -5.916 -9.049 3.905 1.00 97.12 85 LEU A N 1
ATOM 647 C CA . LEU A 1 85 ? -5.749 -10.110 4.904 1.00 97.12 85 LEU A CA 1
ATOM 648 C C . LEU A 1 85 ? -6.760 -11.245 4.709 1.00 97.12 85 LEU A C 1
ATOM 650 O O . LEU A 1 85 ? -6.397 -12.409 4.867 1.00 97.12 85 LEU A O 1
ATOM 654 N N . GLY A 1 86 ? -8.006 -10.931 4.343 1.00 97.12 86 GLY A N 1
ATOM 655 C CA . GLY A 1 86 ? -9.010 -11.937 3.995 1.00 97.12 86 GLY A CA 1
ATOM 656 C C . GLY A 1 86 ? -8.558 -12.800 2.817 1.00 97.12 86 GLY A C 1
ATOM 657 O O . GLY A 1 86 ? -8.545 -14.025 2.920 1.00 97.12 86 GLY A O 1
ATOM 658 N N . LEU A 1 87 ? -8.087 -12.159 1.743 1.00 97.12 87 LEU A N 1
ATOM 659 C CA . LEU A 1 87 ? -7.577 -12.844 0.556 1.00 97.12 87 LEU A CA 1
ATOM 660 C C . LEU A 1 87 ? -6.327 -13.689 0.859 1.00 97.12 87 LEU A C 1
ATOM 662 O O . LEU A 1 87 ? -6.185 -14.807 0.363 1.00 97.12 87 LEU A O 1
ATOM 666 N N . TYR A 1 88 ? -5.425 -13.191 1.708 1.00 97.44 88 TYR A N 1
ATOM 667 C CA . TYR A 1 88 ? -4.271 -13.960 2.178 1.00 97.44 88 TYR A CA 1
ATOM 668 C C . TYR A 1 88 ? -4.709 -15.223 2.940 1.00 97.44 88 TYR A C 1
ATOM 670 O O . TYR A 1 88 ? -4.219 -16.324 2.664 1.00 97.44 88 TYR A O 1
ATOM 678 N N . LEU A 1 89 ? -5.676 -15.093 3.854 1.00 98.19 89 LEU A N 1
ATOM 679 C CA . LEU A 1 89 ? -6.175 -16.192 4.685 1.00 98.19 89 LEU A CA 1
ATOM 680 C C . LEU A 1 89 ? -6.919 -17.277 3.889 1.00 98.19 89 LEU A C 1
ATOM 682 O O . LEU A 1 89 ? -6.914 -18.431 4.321 1.00 98.19 89 LEU A O 1
ATOM 686 N N . ASP A 1 90 ? -7.475 -16.971 2.711 1.00 98.12 90 ASP A N 1
ATOM 687 C CA . ASP A 1 90 ? -8.074 -17.983 1.823 1.00 98.12 90 ASP A CA 1
ATOM 688 C C . ASP A 1 90 ? -7.077 -19.094 1.453 1.00 98.12 90 ASP A C 1
ATOM 690 O O . ASP A 1 90 ? -7.448 -20.275 1.351 1.00 98.12 90 ASP A O 1
ATOM 694 N N . THR A 1 91 ? -5.800 -18.718 1.314 1.00 97.44 91 THR A N 1
ATOM 695 C CA . THR A 1 91 ? -4.678 -19.614 0.994 1.00 97.44 91 THR A CA 1
ATOM 696 C C . THR A 1 91 ? -3.845 -20.006 2.222 1.00 97.44 91 THR A C 1
ATOM 698 O O . THR A 1 91 ? -3.295 -21.105 2.249 1.00 97.44 91 THR A O 1
ATOM 701 N N . HIS A 1 92 ? -3.820 -19.181 3.276 1.00 97.19 92 HIS A N 1
ATOM 702 C CA . HIS A 1 92 ? -3.029 -19.378 4.503 1.00 97.19 92 HIS A CA 1
ATOM 703 C C . HIS A 1 92 ? -3.908 -19.564 5.752 1.00 97.19 92 HIS A C 1
ATOM 705 O O . HIS A 1 92 ? -3.701 -18.947 6.793 1.00 97.19 92 HIS A O 1
ATOM 711 N N . ARG A 1 93 ? -4.895 -20.463 5.677 1.00 95.56 93 ARG A N 1
ATOM 712 C CA . ARG A 1 93 ? -5.966 -20.631 6.688 1.00 95.56 93 ARG A CA 1
ATOM 713 C C . ARG A 1 93 ? -5.499 -20.890 8.124 1.00 95.56 93 ARG A C 1
ATOM 715 O O . ARG A 1 93 ? -6.237 -20.622 9.066 1.00 95.56 93 ARG A O 1
ATOM 722 N N . ASN A 1 94 ? -4.306 -21.457 8.290 1.00 97.50 94 ASN A N 1
ATOM 723 C CA . ASN A 1 94 ? -3.756 -21.826 9.597 1.00 97.50 94 ASN A CA 1
ATOM 724 C C . ASN A 1 94 ? -2.821 -20.757 10.185 1.00 97.50 94 ASN A C 1
ATOM 726 O O . ASN A 1 94 ? -2.289 -20.958 11.279 1.00 97.50 94 ASN A O 1
ATOM 730 N N . ASP A 1 95 ? -2.603 -19.648 9.475 1.00 98.19 95 ASP A N 1
ATOM 731 C CA . ASP A 1 95 ? -1.800 -18.527 9.951 1.00 98.19 95 ASP A CA 1
ATOM 732 C C . ASP A 1 95 ? -2.566 -17.749 11.034 1.00 98.19 95 ASP A C 1
ATOM 734 O O . ASP A 1 95 ? -3.432 -16.908 10.774 1.00 98.19 95 ASP A O 1
ATOM 738 N N . LYS A 1 96 ? -2.274 -18.092 12.291 1.00 97.75 96 LYS A N 1
ATOM 739 C CA . LYS A 1 96 ? -2.952 -17.529 13.466 1.00 97.75 96 LYS A CA 1
ATOM 740 C C . LYS A 1 96 ? -2.631 -16.052 13.677 1.00 97.75 96 LYS A C 1
ATOM 742 O O . LYS A 1 96 ? -3.471 -15.333 14.212 1.00 97.75 96 LYS A O 1
ATOM 747 N N . GLU A 1 97 ? -1.441 -15.613 13.279 1.00 97.75 97 GLU A N 1
ATOM 748 C CA . GLU A 1 97 ? -1.013 -14.225 13.435 1.00 97.75 97 GLU A CA 1
ATOM 749 C C . GLU A 1 97 ? -1.774 -13.329 12.452 1.00 97.75 97 GLU A C 1
ATOM 751 O O . GLU A 1 97 ? -2.377 -12.331 12.859 1.00 97.75 97 GLU A O 1
ATOM 756 N N . ALA A 1 98 ? -1.877 -13.752 11.188 1.00 96.06 98 ALA A N 1
ATOM 757 C CA . ALA A 1 98 ? -2.683 -13.060 10.185 1.00 96.06 98 ALA A CA 1
ATOM 758 C C . ALA A 1 98 ? -4.177 -13.013 10.561 1.00 96.06 98 ALA A C 1
ATOM 760 O O . ALA A 1 98 ? -4.823 -11.97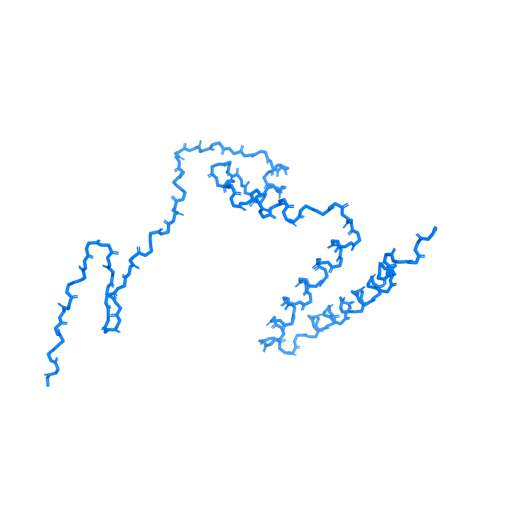1 10.420 1.00 96.06 98 ALA A O 1
ATOM 761 N N . LEU A 1 99 ? -4.730 -14.103 11.111 1.00 98.00 99 LEU A N 1
ATOM 762 C CA . LEU A 1 99 ? -6.120 -14.138 11.588 1.00 98.00 99 LEU A CA 1
ATOM 763 C C . LEU A 1 99 ? -6.364 -13.170 12.758 1.00 98.00 99 LEU A C 1
ATOM 765 O O . LEU A 1 99 ? -7.416 -12.521 12.834 1.00 98.00 99 LEU A O 1
ATOM 769 N N . GLN A 1 100 ? -5.401 -13.055 13.674 1.00 98.00 100 GLN A N 1
ATOM 770 C CA . GLN A 1 100 ? -5.484 -12.108 14.780 1.00 98.00 100 GLN A CA 1
ATOM 771 C C . GLN A 1 100 ? -5.455 -10.661 14.270 1.00 98.00 100 GLN A C 1
ATOM 773 O O . GLN A 1 100 ? -6.294 -9.856 14.678 1.00 98.00 100 GLN A O 1
ATOM 778 N N . LEU A 1 101 ? -4.551 -10.342 13.337 1.00 97.38 101 LEU A N 1
ATOM 779 C CA . LEU A 1 101 ? -4.489 -9.027 12.691 1.00 97.38 101 LEU A CA 1
ATOM 780 C C . LEU A 1 101 ? -5.801 -8.677 11.981 1.00 97.38 101 LEU A C 1
ATOM 782 O O . LEU A 1 101 ? -6.346 -7.595 12.205 1.00 97.38 101 LEU A O 1
ATOM 786 N N . TYR A 1 102 ? -6.355 -9.614 11.208 1.00 97.75 102 TYR A N 1
ATOM 787 C CA . TYR A 1 102 ? -7.647 -9.451 10.539 1.00 97.75 102 TYR A CA 1
ATOM 788 C C . TYR A 1 102 ? -8.755 -9.091 11.538 1.00 97.75 102 TYR A C 1
ATOM 790 O O . TYR A 1 102 ? -9.478 -8.109 11.366 1.00 97.75 102 TYR A O 1
ATOM 798 N N . THR A 1 103 ? -8.849 -9.842 12.638 1.00 97.75 103 THR A N 1
ATOM 799 C CA . THR A 1 103 ? -9.872 -9.628 13.673 1.00 97.75 103 THR A CA 1
ATOM 800 C C . THR A 1 103 ? -9.719 -8.264 14.358 1.00 97.75 103 THR A C 1
ATOM 802 O O . THR A 1 103 ? -10.711 -7.558 14.582 1.00 97.75 103 THR A O 1
ATOM 805 N N . ASN A 1 104 ? -8.480 -7.858 14.647 1.00 97.38 104 ASN A N 1
ATOM 806 C CA . ASN A 1 104 ? -8.172 -6.556 15.238 1.00 97.38 104 ASN A CA 1
ATOM 807 C C . ASN A 1 104 ? -8.598 -5.408 14.311 1.00 97.38 104 ASN A C 1
ATOM 809 O O . ASN A 1 104 ? -9.268 -4.475 14.755 1.00 97.38 104 ASN A O 1
ATOM 813 N N . TYR A 1 105 ? -8.276 -5.489 13.018 1.00 96.31 105 TYR A N 1
ATOM 814 C CA . TYR A 1 105 ? -8.633 -4.452 12.047 1.00 96.31 105 TYR A CA 1
ATOM 815 C C . TYR A 1 105 ? -10.136 -4.377 11.791 1.00 96.31 105 TYR A C 1
ATOM 817 O O . TYR A 1 105 ? -10.684 -3.276 11.741 1.00 96.31 105 TYR A O 1
ATOM 825 N N . VAL A 1 106 ? -10.840 -5.513 11.736 1.00 97.00 106 VAL A N 1
ATOM 826 C CA . VAL A 1 106 ? -12.312 -5.532 11.665 1.00 97.00 106 VAL A CA 1
ATOM 827 C C . VAL A 1 106 ? -12.932 -4.801 12.857 1.00 97.00 106 VAL A C 1
ATOM 829 O O . VAL A 1 106 ? -13.913 -4.070 12.692 1.00 97.00 106 VAL A O 1
ATOM 832 N N . THR A 1 107 ? -12.369 -4.979 14.051 1.00 96.50 107 THR A N 1
ATOM 833 C CA . THR A 1 107 ? -12.840 -4.310 15.271 1.00 96.50 107 THR A CA 1
ATOM 834 C C . THR A 1 107 ? -12.588 -2.808 15.193 1.00 96.50 107 THR A C 1
ATOM 836 O O . THR A 1 107 ? -13.525 -2.022 15.336 1.00 96.50 107 THR A O 1
ATOM 839 N N . LEU A 1 108 ? -11.365 -2.406 14.845 1.00 93.06 108 LEU A N 1
ATOM 840 C CA . LEU A 1 108 ? -10.986 -1.001 14.722 1.00 93.06 108 LEU A CA 1
ATOM 841 C C . LEU A 1 108 ? -11.814 -0.263 13.655 1.00 93.06 108 LEU A C 1
ATOM 843 O O . LEU A 1 108 ? -12.286 0.846 13.895 1.00 93.06 108 LEU A O 1
ATOM 847 N N . ALA A 1 109 ? -12.089 -0.900 12.513 1.00 91.56 109 ALA A N 1
ATOM 848 C CA . ALA A 1 109 ? -12.942 -0.335 11.469 1.00 91.56 109 ALA A CA 1
ATOM 849 C C . ALA A 1 109 ? -14.402 -0.165 11.929 1.00 91.56 109 ALA A C 1
ATOM 851 O O . ALA A 1 109 ? -15.061 0.815 11.580 1.00 91.56 109 ALA A O 1
ATOM 852 N N . LYS A 1 110 ? -14.936 -1.101 12.732 1.00 93.00 110 LYS A N 1
ATOM 853 C CA . LYS A 1 110 ? -16.274 -0.960 13.336 1.00 93.00 110 LYS A CA 1
ATOM 854 C C . LYS A 1 110 ? -16.326 0.209 14.314 1.00 93.00 110 LYS A C 1
ATOM 856 O O . LYS A 1 110 ? -17.314 0.938 14.305 1.00 93.00 110 LYS A O 1
ATOM 861 N N . GLU A 1 111 ? -15.291 0.389 15.129 1.00 91.19 111 GLU A N 1
ATOM 862 C CA . GLU A 1 111 ? -15.199 1.514 16.060 1.00 91.19 111 GLU A CA 1
ATOM 863 C C . GLU A 1 111 ? -15.090 2.852 15.327 1.00 91.19 111 GLU A C 1
ATOM 865 O O . GLU A 1 111 ? -15.842 3.773 15.641 1.00 91.19 111 GLU A O 1
ATOM 870 N N . GLY A 1 112 ? -14.217 2.955 14.321 1.00 87.44 112 GLY A N 1
ATOM 871 C CA . GLY A 1 112 ? -14.077 4.168 13.512 1.00 87.44 112 GLY A CA 1
ATOM 872 C C . GLY A 1 112 ? -15.391 4.545 12.819 1.00 87.44 112 GLY A C 1
ATOM 873 O O . GLY A 1 112 ? -15.843 5.680 12.921 1.00 87.44 112 GLY A O 1
ATOM 874 N N . ARG A 1 113 ? -16.109 3.570 12.239 1.00 86.94 113 ARG A N 1
ATOM 875 C CA . ARG A 1 113 ? -17.435 3.818 11.642 1.00 86.94 113 ARG A CA 1
ATOM 876 C C . ARG A 1 113 ? -18.477 4.279 12.658 1.00 86.94 113 ARG A C 1
ATOM 878 O O . ARG A 1 113 ? -19.351 5.053 12.297 1.00 86.94 113 ARG A O 1
ATOM 885 N N . GLN A 1 114 ? -18.411 3.841 13.914 1.00 86.00 114 GLN A N 1
ATOM 886 C CA . GLN A 1 114 ? -19.320 4.333 14.958 1.00 86.00 114 GLN A CA 1
ATOM 887 C C . GLN A 1 114 ? -18.966 5.753 15.414 1.00 86.00 114 GLN A C 1
ATOM 889 O O . GLN A 1 114 ? -19.861 6.546 15.699 1.00 86.00 114 GLN A O 1
ATOM 894 N N . ARG A 1 115 ? -17.670 6.079 15.474 1.00 78.75 115 ARG A N 1
ATOM 895 C CA . ARG A 1 115 ? -17.180 7.409 15.866 1.00 78.75 115 ARG A CA 1
ATOM 896 C C . ARG A 1 115 ? -17.470 8.457 14.789 1.00 78.75 115 ARG A C 1
ATOM 898 O O . ARG A 1 115 ? -17.954 9.541 15.114 1.00 78.75 115 ARG A O 1
ATOM 905 N N . ASP A 1 116 ? -17.251 8.104 13.526 1.00 68.62 116 ASP A N 1
ATOM 906 C CA . ASP A 1 116 ? -17.327 9.033 12.393 1.00 68.62 116 ASP A CA 1
ATOM 907 C C . ASP A 1 116 ? -18.640 8.940 11.602 1.00 68.62 116 ASP A C 1
ATOM 909 O O . ASP A 1 116 ? -19.020 9.888 10.915 1.00 68.62 116 ASP A O 1
ATOM 913 N N . GLY A 1 117 ? -19.389 7.843 11.743 1.00 58.84 117 GLY A N 1
ATOM 914 C CA . GLY A 1 117 ? -20.660 7.573 11.062 1.00 58.84 117 GLY A CA 1
ATOM 915 C C . GLY A 1 117 ? -21.893 8.200 11.712 1.00 58.84 117 GLY A C 1
ATOM 916 O O . GLY A 1 117 ? -22.983 7.634 11.623 1.00 58.84 117 GLY A O 1
ATOM 917 N N . ARG A 1 118 ? -21.766 9.372 12.348 1.00 49.56 118 ARG A N 1
ATOM 918 C CA . ARG A 1 118 ? -22.955 10.180 12.660 1.00 49.56 118 ARG A CA 1
ATOM 919 C C . ARG A 1 118 ? -23.477 10.768 11.338 1.00 49.56 118 ARG A C 1
ATOM 921 O O . ARG A 1 118 ? -22.686 11.419 10.649 1.00 49.56 118 ARG A O 1
ATOM 928 N N . PRO A 1 119 ? -24.756 10.574 10.965 1.00 49.06 119 PRO A N 1
ATOM 929 C CA . PRO A 1 119 ? -25.299 11.131 9.731 1.00 49.06 119 PRO A CA 1
ATOM 930 C C . PRO A 1 119 ? -25.086 12.647 9.688 1.00 49.06 119 PRO A C 1
ATOM 932 O O . PRO A 1 119 ? -25.273 13.333 10.695 1.00 49.06 119 PRO A O 1
ATOM 935 N N . LEU A 1 120 ? -24.742 13.184 8.514 1.00 48.81 120 LEU A N 1
ATOM 936 C CA . LEU A 1 120 ? -24.579 14.629 8.288 1.00 48.81 120 LEU A CA 1
ATOM 937 C C . LEU A 1 120 ? -25.838 15.450 8.657 1.00 48.81 120 LEU A C 1
ATOM 939 O O . LEU A 1 120 ? -25.750 16.665 8.785 1.00 48.81 120 LEU A O 1
ATOM 943 N N . ALA A 1 121 ? -26.988 14.793 8.839 1.00 50.25 121 ALA A N 1
ATOM 944 C CA . ALA A 1 121 ? -28.271 15.397 9.190 1.00 50.25 121 ALA A CA 1
ATOM 945 C C . ALA A 1 121 ? -28.390 15.868 10.657 1.00 50.25 121 ALA A C 1
ATOM 947 O O . ALA A 1 121 ? -29.243 16.705 10.937 1.00 50.25 121 ALA A O 1
ATOM 948 N N . ASP A 1 122 ? -27.535 15.395 11.574 1.00 44.25 122 ASP A N 1
ATOM 949 C CA . ASP A 1 122 ? -27.675 15.655 13.022 1.00 44.25 122 ASP A CA 1
ATOM 950 C C . ASP A 1 122 ? -26.611 16.601 13.610 1.00 44.25 122 ASP A C 1
ATOM 952 O O . ASP A 1 122 ? -26.436 16.681 14.828 1.00 44.25 122 ASP A O 1
ATOM 956 N N . ARG A 1 123 ? -25.877 17.341 12.772 1.00 47.59 123 ARG A N 1
ATOM 957 C CA . ARG A 1 123 ? -24.974 18.408 13.236 1.00 47.59 123 ARG A CA 1
ATOM 958 C C . ARG A 1 123 ? -25.662 19.766 13.050 1.00 47.59 123 ARG A C 1
ATOM 960 O O . ARG A 1 123 ? -25.558 20.359 11.980 1.00 47.59 123 ARG A O 1
ATOM 967 N N . LYS A 1 124 ? -26.405 20.212 14.070 1.00 41.97 124 LYS A N 1
ATOM 968 C CA . LYS A 1 124 ? -26.785 21.625 14.247 1.00 41.97 124 LYS A CA 1
ATOM 969 C C . LYS A 1 124 ? -25.647 22.407 14.887 1.00 41.97 124 LYS A C 1
ATOM 971 O O . LYS A 1 124 ? -24.941 21.804 15.725 1.00 41.97 124 LYS A O 1
#

Organism: NCBI:txid2838417

Foldseek 3Di:
DDPPPPPDEPPQWDDDVPDTDGDPDPPDQDDDPPADFDDPVVCVLLVHGHPSPSDVVSVVVVVVLPCPDPLVNLLVVLVVLLVVLVVVCVVVVPPVVSVVVNVVSVVVSVVSCVVVVDPPVPDD

Solvent-accessible surface area (backbone atoms only — not comparable to full-atom values): 7773 Å² total; per-residue (Å²): 133,85,81,76,76,79,74,80,47,56,100,63,32,39,80,51,97,94,44,66,40,76,55,80,76,75,89,73,83,82,77,64,87,86,60,72,62,51,55,74,70,56,14,63,75,71,72,46,53,36,64,88,71,65,42,72,69,53,52,57,48,48,59,72,63,54,59,87,47,63,69,64,39,54,44,51,52,36,53,52,53,39,51,54,44,52,61,49,36,77,80,42,73,82,45,61,66,60,52,51,52,37,54,51,40,55,50,52,42,53,51,48,47,64,72,67,61,64,63,85,87,76,73,128

Secondary structure (DSSP, 8-state):
-------PPPTTEEEETTEEEE----------SS-----HHHHHHHT-S-GGG--HHHHHHHHHT--SSHHHHHHHHHHHHHHHHHHHHHH-TT-HHHHHHHHHHHHHHHHHHHHH---GGG--

Sequence (124 aa):
MENKTSVACDVTEGSLPGTCASMVFPYVAMQGENPQRYNQKDALAVGTLFPGLHLPFFKETQKRMQCNNTALCELMALEFAINELGLYLDTHRNDKEALQLYTNYVTLAKEGRQRDGRPLADRK

Mean predicted aligned error: 16.51 Å

Nearest PDB structures (foldseek):
  4v4r-assembly1_AO  TM=8.350E-01  e=4.750E-01  Thermus thermophilus HB8
  7azo-assembly2_S15B  TM=8.789E-01  e=8.399E-01  Thermus thermophilus HB8
  1fka-assembly1_O  TM=8.982E-01  e=9.534E-01  Thermus thermophilus
  6o8x-assembly1_o  TM=8.896E-01  e=1.582E+00  Enterococcus faecalis
  7ooc-assembly1_N  TM=9.017E-01  e=2.627E+00  Mycoplasmoides pneumoniae M129

pLDDT: mean 79.5, std 15.71, range [34.84, 98.19]

InterPro domains:
  IPR024207 Protein CotJB, domain [PF12652] (71-110)